Protein 3H36 (pdb70)

Solvent-accessible surface area: 5324 Å² total

Nearest PDB structures (foldseek):
  3h36-assembly1_A  TM=1.013E+00  e=1.822E-08  Streptococcus mutans
  4nbq-assembly1_A  TM=8.374E-01  e=3.810E-01  Coxiella burnetii RSA 493
  3gcm-assembly1_A  TM=8.104E-01  e=9.811E-01  Escherichia coli O139:H28 str. E24377A
  3cdi-assembly1_A  TM=7.714E-01  e=8.778E-01  Escherichia coli
  3h1c-assembly1_C  TM=7.271E-01  e=8.778E-01  Escherichia coli

Organism: Streptococcus mutans serotype c (strain ATCC 700610 / UA159) (NCBI:txid210007)

Foldseek 3Di:
DADVVLLCVCCVPPVVQLLVLCPPPPVVSSVVSNVVSLVVQVVVLCVVCVPPPCSVVNVNSVVSSVVNVVNNVVVD

Secondary structure (DSSP, 8-state):
---HHHHHHHHHHHHHHHHHHHH-SSHHHHHHHHHHHHHHHHHHHHHHHTT-TTTTT--HHHHHHH--HHHHHHH-

Radius of gyration: 12.88 Å; Cα contacts (8 Å, |Δi|>4): 53; chains: 1; bounding box: 34×19×36 Å

B-factor: mean 25.85, std 9.97, range [13.21, 73.28]

InterPro domains:
  IPR001247 Exoribonuclease, phosphorolytic domain 1 [PF01138] (13-142)
  IPR001247 Exoribonuclease, phosphorolytic domain 1 [PF01138] (326-459)
  IPR003029 S1 domain [PF00575] (622-693)
  IPR003029 S1 domain [PS50126] (625-693)
  IPR003029 S1 domain [SM00316] (623-693)
  IPR004087 K Homology domain [SM00322] (555-620)
  IPR004088 K Homology domain, type 1 [PF00013] (560-615)
  IPR012162 Polyribonucleotide nucleotidyltransferase [MF_01595] (2-696)
  IPR012162 Polyribonucleotide nucleotidyltransferase [PIRSF005499] (7-715)
  IPR012162 Polyribonucleotide nucleotidyltransferase [PTHR11252] (7-716)
  IPR012162 Polyribonucleotide nucleotidyltransferase [TIGR03591] (10-694)
  IPR012340 Nucleic acid-binding, OB-fold [G3DSA:2.40.50.140] (625-695)
  IPR012340 Nucleic acid-binding, OB-fold [SSF50249] (614-697)
  IPR015847 Exoribonuclease, phosphorolytic domain 2 [PF03725] (145-209)
  IPR015847 Exoribonuclease, phosphorolytic domain 2 [PF03725] (463-532)
  IPR015848 Polyribonucleotide nucleotidyltransferase, RNA-binding domain [PF03726] (240-323)
  IPR020568 Ribosomal protein uS5 domain 2-type superfamily [SSF54211] (10-142)
  IPR020568 Ribosomal protein uS5 domain 2-type superfamily [SSF54211] (297-490)
  IPR027408 PNPase/RNase PH domain superfamily [G3DSA:3.30.230.70] (3-233)
  IPR027408 PNPase/RNase PH domain superfamily [G3DSA:3.30.230.70] (234-552)

Structure (mmCIF, N/CA/C/O backbone):
data_3H36
#
_entry.id   3H36
#
_cell.length_a   59.312
_cell.length_b   59.312
_cell.length_c   93.090
_cell.angle_alpha   90.000
_cell.angle_beta   90.000
_cell.angle_gamma   120.000
#
_symmetry.space_group_name_H-M   'P 61 2 2'
#
loop_
_entity.id
_entity.type
_entity.pdbx_description
1 polymer 'Polyribonucleotide nucleotidyltransferase'
2 non-polymer 'CALCIUM ION'
3 non-polymer 1,2-ETHANEDIOL
4 water water
#
loop_
_atom_site.group_PDB
_atom_site.id
_atom_site.type_symbol
_atom_site.label_atom_id
_atom_site.label_alt_id
_atom_site.label_comp_id
_atom_site.label_asym_id
_atom_site.label_entity_id
_atom_site.label_seq_id
_atom_site.pdbx_PDB_ins_code
_atom_site.Cartn_x
_atom_site.Cartn_y
_atom_site.Cartn_z
_atom_site.occupancy
_atom_site.B_iso_or_equiv
_atom_site.auth_seq_id
_atom_site.auth_comp_id
_atom_site.auth_asym_id
_atom_site.auth_atom_id
_atom_site.pdbx_PDB_model_num
ATOM 1 N N . GLN A 1 8 ? 13.610 32.945 -13.486 1.00 39.18 235 GLN A N 1
ATOM 2 C CA . GLN A 1 8 ? 13.873 34.149 -12.632 1.00 38.29 235 GLN A CA 1
ATOM 3 C C . GLN A 1 8 ? 15.293 33.943 -12.037 1.00 36.10 235 GLN A C 1
ATOM 4 O O . GLN A 1 8 ? 16.332 34.417 -12.602 1.00 37.98 235 GLN A O 1
ATOM 10 N N . VAL A 1 9 ? 15.372 33.144 -10.991 1.00 31.45 236 VAL A N 1
ATOM 11 C CA . VAL A 1 9 ? 16.678 32.862 -10.404 1.00 27.44 236 VAL A CA 1
ATOM 12 C C . VAL A 1 9 ? 17.284 31.587 -10.984 1.00 24.56 236 VAL A C 1
ATOM 13 O O . VAL A 1 9 ? 16.568 30.693 -11.456 1.00 22.27 236 VAL A O 1
ATOM 17 N N . ASP A 1 10 ? 18.614 31.527 -10.995 1.00 21.93 237 ASP A N 1
ATOM 18 C CA . ASP A 1 10 ? 19.310 30.365 -11.462 1.00 20.63 237 ASP A CA 1
ATOM 19 C C . ASP A 1 10 ? 18.972 29.165 -10.557 1.00 18.68 237 ASP A C 1
ATOM 20 O O . ASP A 1 10 ? 19.096 29.252 -9.353 1.00 19.06 237 ASP A O 1
ATOM 25 N N . ALA A 1 11 ? 18.496 28.065 -11.139 1.00 16.46 238 ALA A N 1
ATOM 26 C CA . ALA A 1 11 ? 18.029 26.946 -10.341 1.00 15.87 238 ALA A CA 1
ATOM 27 C C . ALA A 1 11 ? 19.150 26.308 -9.509 1.00 15.85 238 ALA A C 1
ATOM 28 O O . ALA A 1 11 ? 18.898 25.769 -8.438 1.00 15.52 238 ALA A O 1
ATOM 30 N N . ASP A 1 12 ? 20.375 26.338 -10.026 1.00 16.93 239 ASP A N 1
ATOM 31 C CA . ASP A 1 12 ? 21.533 25.748 -9.288 1.00 17.97 239 ASP A CA 1
ATOM 32 C C . ASP A 1 12 ? 21.905 26.572 -8.092 1.00 18.15 239 ASP A C 1
ATOM 33 O O . ASP A 1 12 ? 22.157 26.052 -7.017 1.00 19.11 239 ASP A O 1
ATOM 38 N N . LEU A 1 13 ? 21.878 27.883 -8.265 1.00 18.75 240 LEU A N 1
ATOM 39 C CA . LEU A 1 13 ? 22.123 28.821 -7.179 1.00 20.25 240 LEU A CA 1
ATOM 40 C C . LEU A 1 13 ? 21.069 28.668 -6.103 1.00 19.78 240 LEU A C 1
ATOM 41 O O . LEU A 1 13 ? 21.380 28.614 -4.899 1.00 19.97 240 LEU A O 1
ATOM 46 N N . GLN A 1 14 ? 19.811 28.505 -6.512 1.00 17.56 241 GLN A N 1
ATOM 47 C CA . GLN A 1 14 ? 18.750 28.280 -5.560 1.00 17.11 241 GLN A CA 1
ATOM 48 C C . GLN A 1 14 ? 18.926 26.990 -4.771 1.00 16.64 241 GLN A C 1
ATOM 49 O O . GLN A 1 14 ? 18.830 26.960 -3.534 1.00 15.57 241 GLN A O 1
ATOM 55 N N . ALA A 1 15 ? 19.252 25.913 -5.474 1.00 15.63 242 ALA A N 1
ATOM 56 C CA . ALA A 1 15 ? 19.443 24.611 -4.796 1.00 15.09 242 ALA A CA 1
ATOM 57 C C . ALA A 1 15 ? 20.606 24.673 -3.793 1.00 14.95 242 ALA A C 1
ATOM 58 O O . ALA A 1 15 ? 20.530 24.118 -2.708 1.00 15.77 242 ALA A O 1
ATOM 60 N N . GLU A 1 16 ? 21.651 25.378 -4.175 1.00 16.26 243 GLU A N 1
ATOM 61 C CA . GLU A 1 16 ? 22.878 25.434 -3.355 1.00 18.99 243 GLU A CA 1
ATOM 62 C C . GLU A 1 16 ? 22.581 26.200 -2.070 1.00 18.12 243 GLU A C 1
ATOM 63 O O . GLU A 1 16 ? 22.882 25.742 -0.959 1.00 17.56 243 GLU A O 1
ATOM 69 N N . ILE A 1 17 ? 21.934 27.357 -2.199 1.00 18.49 244 ILE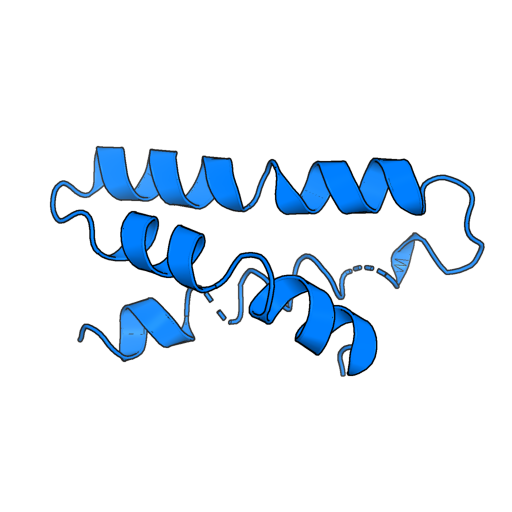 A N 1
ATOM 70 C CA . ILE A 1 17 ? 21.662 28.183 -1.023 1.00 18.55 244 ILE A CA 1
ATOM 71 C C . ILE A 1 17 ? 20.572 27.601 -0.128 1.00 18.86 244 ILE A C 1
ATOM 72 O O . ILE A 1 17 ? 20.688 27.588 1.089 1.00 19.02 244 ILE A O 1
ATOM 77 N N . VAL A 1 18 ? 19.485 27.142 -0.730 1.00 18.79 245 VAL A N 1
ATOM 78 C CA . VAL A 1 18 ? 18.453 26.475 0.043 1.00 19.46 245 VAL A CA 1
ATOM 79 C C . VAL A 1 18 ? 19.023 25.264 0.809 1.00 19.94 245 VAL A C 1
ATOM 80 O O . VAL A 1 18 ? 18.760 25.080 2.023 1.00 19.70 245 VAL A O 1
ATOM 84 N N . GLY A 1 19 ? 19.815 24.459 0.116 1.00 20.40 246 GLY A N 1
ATOM 85 C CA . GLY A 1 19 ? 20.386 23.250 0.678 1.00 20.55 246 GLY A CA 1
ATOM 86 C C . GLY A 1 19 ? 21.266 23.522 1.889 1.00 21.18 246 GLY A C 1
ATOM 87 O O . GLY A 1 19 ? 21.158 22.838 2.912 1.00 22.33 246 GLY A O 1
ATOM 88 N N A LYS A 1 20 ? 22.160 24.494 1.747 0.50 20.85 247 LYS A N 1
ATOM 89 N N B LYS A 1 20 ? 22.134 24.517 1.785 0.50 20.15 247 LYS A N 1
ATOM 90 C CA A LYS A 1 20 ? 23.103 24.844 2.792 0.50 21.47 247 LYS A CA 1
ATOM 91 C CA B LYS A 1 20 ? 23.079 24.788 2.849 0.50 20.18 247 LYS A CA 1
ATOM 92 C C A LYS A 1 20 ? 22.447 25.593 3.959 0.50 20.76 247 LYS A C 1
ATOM 93 C C B LYS A 1 20 ? 22.572 25.715 3.948 0.50 20.10 247 LYS A C 1
ATOM 94 O O A LYS A 1 20 ? 22.723 25.293 5.119 0.50 21.07 247 LYS A O 1
ATOM 95 O O B LYS A 1 20 ? 23.131 25.711 5.055 0.50 19.84 247 LYS A O 1
ATOM 106 N N . TYR A 1 21 ? 21.583 26.562 3.653 1.00 19.14 248 TYR A N 1
ATOM 107 C CA . TYR A 1 21 ? 21.220 27.619 4.602 1.00 18.87 248 TYR A CA 1
ATOM 108 C C . TYR A 1 21 ? 19.787 27.691 5.013 1.00 19.07 248 TYR A C 1
ATOM 109 O O . TYR A 1 21 ? 19.445 28.493 5.881 1.00 19.37 248 TYR A O 1
ATOM 118 N N . ASN A 1 22 ? 18.892 26.919 4.383 1.00 19.72 249 ASN A N 1
ATOM 119 C CA . ASN A 1 22 ? 17.487 27.079 4.731 1.00 20.11 249 ASN A CA 1
ATOM 120 C C . ASN A 1 22 ? 17.201 26.763 6.217 1.00 19.72 249 ASN A C 1
ATOM 121 O O . ASN A 1 22 ? 16.439 27.470 6.860 1.00 19.04 249 ASN A O 1
ATOM 126 N N . ALA A 1 23 ? 17.797 25.703 6.745 1.00 18.16 250 ALA A N 1
ATOM 127 C CA . ALA A 1 23 ? 17.535 25.308 8.135 1.00 18.90 250 ALA A CA 1
ATOM 128 C C . ALA A 1 23 ? 17.961 26.446 9.083 1.00 18.34 250 ALA A C 1
ATOM 129 O O . ALA A 1 23 ? 17.246 26.790 10.039 1.00 18.40 250 ALA A O 1
ATOM 131 N N . ASP A 1 24 ? 19.089 27.077 8.778 1.00 18.64 251 ASP A N 1
ATOM 132 C CA . ASP A 1 24 ? 19.598 28.202 9.601 1.00 18.97 251 ASP A CA 1
ATOM 133 C C . ASP A 1 24 ? 18.683 29.411 9.519 1.00 18.50 251 ASP A C 1
ATOM 134 O O . ASP A 1 24 ? 18.388 30.050 10.537 1.00 17.81 251 ASP A O 1
ATOM 139 N N . LEU A 1 25 ? 18.248 29.764 8.297 1.00 17.39 252 LEU A N 1
ATOM 140 C CA . LEU A 1 25 ? 17.331 30.883 8.148 1.00 18.79 252 LEU A CA 1
ATOM 141 C C . LEU A 1 25 ? 16.022 30.560 8.851 1.00 18.69 252 LEU A C 1
ATOM 142 O O . LEU A 1 25 ? 15.426 31.418 9.515 1.00 17.60 252 LEU A O 1
ATOM 147 N N . GLN A 1 26 ? 15.557 29.310 8.732 1.00 18.50 253 GLN A N 1
ATOM 148 C CA . GLN A 1 26 ? 14.357 28.920 9.463 1.00 20.00 253 GLN A CA 1
ATOM 149 C C . GLN A 1 26 ? 14.476 29.124 10.983 1.00 18.94 253 GLN A C 1
ATOM 150 O O . GLN A 1 26 ? 13.572 29.652 11.609 1.00 16.92 253 GLN A O 1
ATOM 156 N N . LYS A 1 27 ? 15.592 28.699 11.571 1.00 18.95 254 LYS A N 1
ATOM 157 C CA . LYS A 1 27 ? 15.788 28.846 13.005 1.00 17.83 254 LYS A CA 1
ATOM 158 C C . LYS A 1 27 ? 15.753 30.326 13.384 1.00 17.10 254 LYS A C 1
ATOM 159 O O . LYS A 1 27 ? 15.135 30.720 14.370 1.00 17.98 254 LYS A O 1
ATOM 165 N N . ALA A 1 28 ? 16.442 31.147 12.593 1.00 16.38 255 ALA A N 1
ATOM 166 C CA . ALA A 1 28 ? 16.461 32.595 12.829 1.00 16.52 255 ALA A CA 1
ATOM 167 C C . ALA A 1 28 ? 15.046 33.180 12.827 1.00 16.32 255 ALA A C 1
ATOM 168 O O . ALA A 1 28 ? 14.697 34.000 13.693 1.00 17.67 255 ALA A O 1
ATOM 170 N N . VAL A 1 29 ? 14.226 32.809 11.825 1.00 16.05 256 VAL A N 1
ATOM 171 C CA . VAL A 1 29 ? 12.868 33.311 11.715 1.00 16.48 256 VAL A CA 1
ATOM 172 C C . VAL A 1 29 ? 11.991 32.819 12.852 1.00 17.51 256 VAL A C 1
ATOM 173 O O . VAL A 1 29 ? 1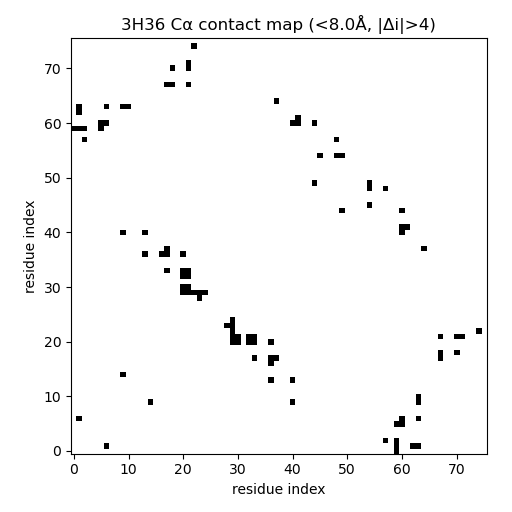1.069 33.522 13.329 1.00 18.23 256 VAL A O 1
ATOM 177 N N . GLN A 1 30 ? 12.287 31.618 13.328 1.00 17.95 257 GLN A N 1
ATOM 178 C CA . GLN A 1 30 ? 11.505 30.973 14.402 1.00 18.20 257 GLN A CA 1
ATOM 179 C C . GLN A 1 30 ? 11.725 31.536 15.802 1.00 17.60 257 GLN A C 1
ATOM 180 O O . GLN A 1 30 ? 10.961 31.259 16.707 1.00 17.70 257 GLN A O 1
ATOM 186 N N . ILE A 1 31 ? 12.796 32.300 15.993 1.00 16.84 258 ILE A N 1
ATOM 187 C CA . ILE A 1 31 ? 13.022 32.976 17.259 1.00 15.48 258 ILE A CA 1
ATOM 188 C C . ILE A 1 31 ? 11.862 33.938 17.503 1.00 17.45 258 ILE A C 1
ATOM 189 O O . ILE A 1 31 ? 11.563 34.770 16.629 1.00 17.09 258 ILE A O 1
ATOM 194 N N . GLU A 1 32 ? 11.183 33.805 18.642 1.00 16.45 259 GLU A N 1
ATOM 195 C CA . GLU A 1 32 ? 9.986 34.569 18.946 1.00 18.06 259 GLU A CA 1
ATOM 196 C C . GLU A 1 32 ? 10.266 36.002 19.345 1.00 17.94 259 GLU A C 1
ATOM 197 O O . GLU A 1 32 ? 9.492 36.917 18.972 1.00 19.75 259 GLU A O 1
ATOM 203 N N . GLU A 1 33 ? 11.387 36.237 20.023 1.00 16.60 260 GLU A N 1
ATOM 204 C CA . GLU A 1 33 ? 11.768 37.590 20.422 1.00 16.32 260 GLU A CA 1
ATOM 205 C C . GLU A 1 33 ? 12.143 38.321 19.125 1.00 16.39 260 GLU A C 1
ATOM 206 O O . GLU A 1 33 ? 13.084 37.963 18.438 1.00 16.09 260 GLU A O 1
ATOM 212 N N . LYS A 1 34 ? 11.343 39.308 18.761 1.00 17.07 261 LYS A N 1
ATOM 213 C CA . LYS A 1 34 ? 11.394 39.833 17.379 1.00 18.21 261 LYS A CA 1
ATOM 214 C C . LYS A 1 34 ? 12.671 40.590 17.034 1.00 17.40 261 LYS A C 1
ATOM 215 O O . LYS A 1 34 ? 13.144 40.506 15.911 1.00 17.02 261 LYS A O 1
ATOM 221 N N . LYS A 1 35 ? 13.269 41.252 18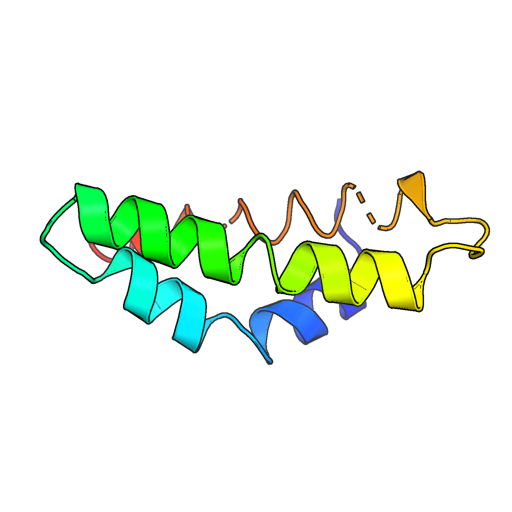.016 1.00 17.52 262 LYS A N 1
ATOM 222 C CA . LYS A 1 35 ? 14.557 41.937 17.769 1.00 18.28 262 LYS A CA 1
ATOM 223 C C . LYS A 1 35 ? 15.666 40.919 17.486 1.00 17.11 262 LYS A C 1
ATOM 224 O O . LYS A 1 35 ? 16.427 41.062 16.509 1.00 17.30 262 LYS A O 1
ATOM 230 N N . ALA A 1 36 ? 15.758 39.892 18.334 1.00 16.12 263 ALA A N 1
ATOM 231 C CA . ALA A 1 36 ? 16.761 38.862 18.162 1.00 16.22 263 ALA A CA 1
ATOM 232 C C . ALA A 1 36 ? 16.534 38.126 16.877 1.00 16.29 263 ALA A C 1
ATOM 233 O O . ALA A 1 36 ? 17.492 37.799 16.170 1.00 16.06 263 ALA A O 1
ATOM 235 N N . SER A 1 37 ? 15.268 37.864 16.543 1.00 15.64 264 SER A N 1
ATOM 236 C CA . SER A 1 37 ? 14.975 37.213 15.251 1.00 15.38 264 SER A CA 1
ATOM 237 C C . SER A 1 37 ? 15.441 38.052 14.055 1.00 15.32 264 SER A C 1
ATOM 238 O O . SER A 1 37 ? 16.018 37.558 13.101 1.00 15.47 264 SER A O 1
ATOM 241 N N . GLU A 1 38 ? 15.192 39.337 14.117 1.00 15.75 265 GLU A N 1
ATOM 242 C CA . GLU A 1 38 ? 15.611 40.243 13.055 1.00 16.28 265 GLU A CA 1
ATOM 243 C C . GLU A 1 38 ? 17.125 40.237 12.936 1.00 17.53 265 GLU A C 1
ATOM 244 O O . GLU A 1 38 ? 17.645 40.105 11.814 1.00 17.81 265 GLU A O 1
ATOM 250 N N . ILE A 1 39 ? 17.823 40.335 14.064 1.00 16.27 266 ILE A N 1
ATOM 251 C CA . ILE A 1 39 ? 19.301 40.302 14.076 1.00 17.32 266 ILE A CA 1
ATOM 252 C C . ILE A 1 39 ? 19.841 38.984 13.503 1.00 16.86 266 ILE A C 1
ATOM 253 O O . ILE A 1 39 ? 20.796 38.981 12.678 1.00 17.26 266 ILE A O 1
ATOM 258 N N . ALA A 1 40 ? 19.222 37.881 13.916 1.00 15.95 267 ALA A N 1
ATOM 259 C CA . ALA A 1 40 ? 19.651 36.534 13.513 1.00 15.87 267 ALA A CA 1
ATOM 260 C C . ALA A 1 40 ? 19.419 36.344 12.009 1.00 16.21 267 ALA A C 1
ATOM 261 O O . ALA A 1 40 ? 20.274 35.821 11.290 1.00 16.75 267 ALA A O 1
ATOM 263 N N . THR A 1 41 ? 18.271 36.786 11.517 1.00 16.40 268 THR A N 1
ATOM 264 C CA . THR A 1 41 ? 17.928 36.604 10.105 1.00 17.29 268 THR A CA 1
ATOM 265 C C . THR A 1 41 ? 18.870 37.427 9.251 1.00 17.66 268 THR A C 1
ATOM 266 O O . THR A 1 41 ? 19.428 36.952 8.235 1.00 17.50 268 THR A O 1
ATOM 270 N N . GLU A 1 42 ? 19.138 38.635 9.684 1.00 17.35 269 GLU A N 1
ATOM 271 C CA . GLU A 1 42 ? 20.046 39.474 8.947 1.00 19.06 269 GLU A CA 1
ATOM 272 C C . GLU A 1 42 ? 21.462 38.888 8.938 1.00 17.21 269 GLU A C 1
ATOM 273 O O . GLU A 1 42 ? 22.171 39.009 7.892 1.00 16.22 269 GLU A O 1
ATOM 279 N N . ALA A 1 43 ? 21.877 38.286 10.049 1.00 16.89 270 ALA A N 1
ATOM 280 C CA . ALA A 1 43 ? 23.214 37.669 10.122 1.00 16.52 270 ALA A CA 1
ATOM 281 C C . ALA A 1 43 ? 23.375 36.499 9.131 1.00 16.90 270 ALA A C 1
ATOM 282 O O . ALA A 1 43 ? 24.438 36.343 8.482 1.00 17.13 270 ALA A O 1
ATOM 284 N N . VAL A 1 44 ? 22.340 35.687 9.014 1.00 17.18 271 VAL A N 1
ATOM 285 C CA . VAL A 1 44 ? 22.338 34.585 8.047 1.00 16.75 271 VAL A CA 1
ATOM 286 C C . VAL A 1 44 ? 22.422 35.150 6.634 1.00 16.79 271 VAL A C 1
ATOM 287 O O . VAL A 1 44 ? 23.295 34.714 5.844 1.00 17.06 271 VAL A O 1
ATOM 291 N N . LYS A 1 45 ? 21.580 36.144 6.323 1.00 17.99 272 LYS A N 1
ATOM 292 C CA . LYS A 1 45 ? 21.602 36.751 4.996 1.00 17.97 272 LYS A CA 1
ATOM 293 C C . LYS A 1 45 ? 22.943 37.376 4.660 1.00 18.22 272 LYS A C 1
ATOM 294 O O . LYS A 1 45 ? 23.445 37.240 3.547 1.00 17.36 272 LYS A O 1
ATOM 300 N N A GLU A 1 46 ? 23.530 38.072 5.624 0.70 18.92 273 GLU A N 1
ATOM 301 N N B GLU A 1 46 ? 23.525 38.074 5.630 0.30 17.92 273 GLU A N 1
ATOM 302 C CA A GLU A 1 46 ? 24.808 38.728 5.401 0.70 19.58 273 GLU A CA 1
ATOM 303 C CA B GLU A 1 46 ? 24.798 38.736 5.414 0.30 17.76 273 GLU A CA 1
ATOM 304 C C A GLU A 1 46 ? 25.929 37.741 5.121 0.70 18.37 273 GLU A C 1
ATOM 305 C C B GLU A 1 46 ? 25.925 37.748 5.124 0.30 17.52 273 GLU A C 1
ATOM 306 O O A GLU A 1 46 ? 26.764 37.986 4.264 0.70 17.24 273 GLU A O 1
ATOM 307 O O B GLU A 1 46 ? 26.774 38.010 4.277 0.30 17.05 273 GLU A O 1
ATOM 318 N N . HIS A 1 47 ? 25.933 36.624 5.835 1.00 17.09 274 HIS A N 1
ATOM 319 C CA . HIS A 1 47 ? 26.917 35.574 5.602 1.00 17.22 274 HIS A CA 1
ATOM 320 C C . HIS A 1 47 ? 26.807 35.009 4.187 1.00 16.52 274 HIS A C 1
ATOM 321 O O . HIS A 1 47 ? 27.789 34.875 3.481 1.00 16.40 274 HIS A O 1
ATOM 328 N N . VAL A 1 48 ? 25.593 34.670 3.795 1.00 15.14 275 VAL A N 1
ATOM 329 C CA . VAL A 1 48 ? 25.361 34.058 2.473 1.00 16.31 275 VAL A CA 1
ATOM 330 C C . VAL A 1 48 ? 25.777 35.070 1.380 1.00 16.15 275 VAL A C 1
ATOM 331 O O . VAL A 1 48 ? 26.492 34.720 0.420 1.00 15.62 275 VAL A O 1
ATOM 335 N N . THR A 1 49 ? 25.373 36.323 1.541 1.00 16.58 276 THR A N 1
ATOM 336 C CA . THR A 1 49 ? 25.714 37.358 0.569 1.00 16.83 276 THR A CA 1
ATOM 337 C C . THR A 1 49 ? 27.236 37.517 0.428 1.00 16.84 276 THR A C 1
ATOM 338 O O . THR A 1 49 ? 27.782 37.522 -0.661 1.00 16.73 276 THR A O 1
ATOM 342 N N . ALA A 1 50 ? 27.930 37.541 1.553 1.00 16.07 277 ALA A N 1
ATOM 343 C CA . ALA A 1 50 ? 29.371 37.656 1.561 1.00 16.20 277 ALA A CA 1
ATOM 344 C C . ALA A 1 50 ? 30.080 36.455 0.955 1.00 16.64 277 ALA A C 1
ATOM 345 O O . ALA A 1 50 ? 31.064 36.637 0.230 1.00 17.78 277 ALA A O 1
ATOM 347 N N . GLU A 1 51 ? 29.578 35.247 1.199 1.00 16.96 278 GLU A N 1
ATOM 348 C CA . GLU A 1 51 ? 30.130 34.018 0.632 1.00 18.57 278 GLU A CA 1
ATOM 349 C C . GLU A 1 51 ? 30.098 34.102 -0.893 1.00 17.66 278 GLU A C 1
ATOM 350 O O . GLU A 1 51 ? 31.115 33.854 -1.579 1.00 17.22 278 GLU A O 1
ATOM 356 N N . TYR A 1 52 ? 28.932 34.451 -1.448 1.00 17.66 279 TYR A N 1
ATOM 357 C CA . TYR A 1 52 ? 28.761 34.571 -2.888 1.00 18.15 279 TYR A CA 1
ATOM 358 C C . TYR A 1 52 ? 29.509 35.763 -3.530 1.00 18.34 279 TYR A C 1
ATOM 359 O O . TYR A 1 52 ? 30.108 35.643 -4.619 1.00 19.30 279 TYR A O 1
ATOM 368 N N . GLU A 1 53 ? 29.532 36.888 -2.826 1.00 18.21 280 GLU A N 1
ATOM 369 C CA . GLU A 1 53 ? 30.314 38.028 -3.268 1.00 19.53 280 GLU A CA 1
ATOM 370 C C . GLU A 1 53 ? 31.800 37.658 -3.389 1.00 19.64 280 GLU A C 1
ATOM 371 O O . GLU A 1 53 ? 32.424 37.939 -4.390 1.00 20.33 280 GLU A O 1
ATOM 377 N N . GLU A 1 54 ? 32.343 36.981 -2.391 1.00 20.74 281 GLU A N 1
ATOM 378 C CA . GLU A 1 54 ? 33.736 36.528 -2.420 1.00 21.46 281 GLU A CA 1
ATOM 379 C C . GLU A 1 54 ? 33.946 35.555 -3.558 1.00 22.83 281 GLU A C 1
ATOM 380 O O . GLU A 1 54 ? 34.913 35.678 -4.317 1.00 22.09 281 GLU A O 1
ATOM 386 N N . ARG A 1 55 ? 33.045 34.587 -3.706 1.00 24.24 282 ARG A N 1
ATOM 387 C CA . ARG A 1 55 ? 33.211 33.539 -4.727 1.00 26.14 282 ARG A CA 1
ATOM 388 C C . ARG A 1 55 ? 33.133 34.107 -6.142 1.00 25.67 282 ARG A C 1
ATOM 389 O O . ARG A 1 55 ? 33.945 33.738 -6.990 1.00 25.90 282 ARG A O 1
ATOM 397 N N . TYR A 1 56 ? 32.226 35.053 -6.383 1.00 25.74 283 TYR A N 1
ATOM 398 C CA . TYR A 1 56 ? 31.933 35.547 -7.747 1.00 25.81 283 TYR A CA 1
ATOM 399 C C . TYR A 1 56 ? 32.311 37.010 -7.994 1.00 25.72 283 TYR A C 1
ATOM 400 O O . TYR A 1 56 ? 31.810 37.635 -8.928 1.00 25.14 283 TYR A O 1
ATOM 409 N N . ALA A 1 57 ? 33.216 37.552 -7.180 1.00 25.82 284 ALA A N 1
ATOM 410 C CA . ALA A 1 57 ? 33.581 38.983 -7.260 1.00 26.39 284 ALA A CA 1
ATOM 411 C C . ALA A 1 57 ? 34.070 39.400 -8.653 1.00 27.17 284 ALA A C 1
ATOM 412 O O . ALA A 1 57 ? 33.771 40.488 -9.127 1.00 27.65 284 ALA A O 1
ATOM 414 N N . GLU A 1 58 ? 34.816 38.535 -9.304 1.00 27.49 285 GLU A N 1
ATOM 415 C CA . GLU A 1 58 ? 35.350 38.869 -10.634 1.00 28.82 285 GLU A CA 1
ATOM 416 C C . GLU A 1 58 ? 34.595 38.194 -11.794 1.00 28.54 285 GLU A C 1
ATOM 417 O O . GLU A 1 58 ? 34.961 38.359 -12.965 1.00 28.68 285 GLU A O 1
ATOM 423 N N . HIS A 1 59 ? 33.542 37.442 -11.493 1.00 28.15 286 HIS A N 1
ATOM 424 C CA . HIS A 1 59 ? 32.797 36.727 -12.529 1.00 27.99 286 HIS A CA 1
ATOM 425 C C . HIS A 1 59 ? 32.053 37.730 -13.419 1.00 27.96 286 HIS A C 1
ATOM 426 O O . HIS A 1 59 ? 31.653 38.801 -12.951 1.00 27.48 286 HIS A O 1
ATOM 433 N N . GLU A 1 60 ? 31.899 37.394 -14.704 1.00 27.68 287 GLU A N 1
ATOM 434 C CA . GLU A 1 60 ? 31.225 38.256 -15.668 1.00 27.51 287 GLU A CA 1
ATOM 435 C C . GLU A 1 60 ? 29.745 38.423 -15.334 1.00 28.15 287 GLU A C 1
ATOM 436 O O . GLU A 1 60 ? 29.158 39.478 -15.574 1.00 28.43 287 GLU A O 1
ATOM 438 N N . GLU A 1 61 ? 29.141 37.409 -1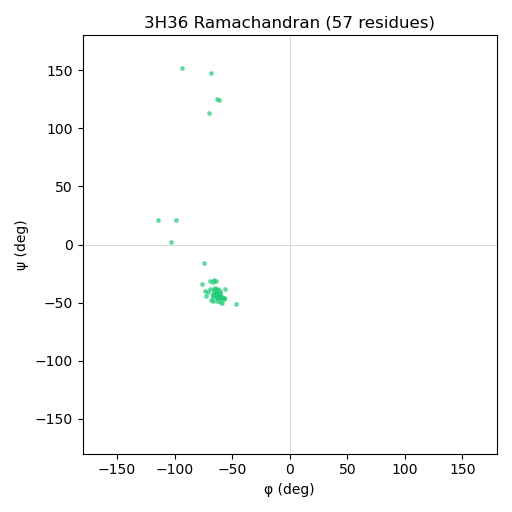4.730 1.00 28.16 288 GLU A N 1
ATOM 439 C CA . GLU A 1 61 ? 27.726 37.491 -14.383 1.00 28.85 288 GLU A CA 1
ATOM 440 C C . GLU A 1 61 ? 27.498 37.876 -12.910 1.00 28.17 288 GLU A C 1
ATOM 441 O O . GLU A 1 61 ? 26.409 37.690 -12.382 1.00 27.78 288 GLU A O 1
ATOM 447 N N . HIS A 1 62 ? 28.505 38.489 -12.298 1.00 28.41 289 HIS A N 1
ATOM 448 C CA . HIS A 1 62 ? 28.455 38.895 -10.895 1.00 28.11 289 HIS A CA 1
ATOM 449 C C . HIS A 1 62 ? 27.165 39.613 -10.535 1.00 28.81 289 HIS A C 1
ATOM 450 O O . HIS A 1 62 ? 26.515 39.250 -9.550 1.00 28.14 289 HIS A O 1
ATOM 457 N N . ASP A 1 63 ? 26.788 40.634 -11.293 1.00 28.55 290 ASP A N 1
ATOM 458 C CA . ASP A 1 63 ? 25.625 41.419 -10.883 1.00 29.18 290 ASP A CA 1
AT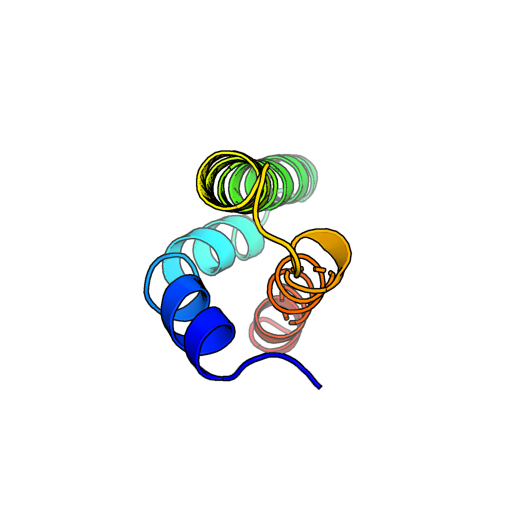OM 459 C C . ASP A 1 63 ? 24.348 40.589 -10.882 1.00 28.62 290 ASP A C 1
ATOM 460 O O . ASP A 1 63 ? 23.529 40.694 -9.962 1.00 28.10 290 ASP A O 1
ATOM 465 N N . ARG A 1 64 ? 24.189 39.769 -11.923 1.00 28.47 291 ARG A N 1
ATOM 466 C CA . ARG A 1 64 ? 23.035 38.896 -12.031 1.00 28.12 291 ARG A CA 1
ATOM 467 C C . ARG A 1 64 ? 22.997 37.865 -10.891 1.00 26.89 291 ARG A C 1
ATOM 468 O O . ARG A 1 64 ? 21.957 37.639 -10.294 1.00 26.69 291 ARG A O 1
ATOM 476 N N . ILE A 1 65 ? 24.137 37.244 -10.628 1.00 25.34 292 ILE A N 1
ATOM 477 C CA . ILE A 1 65 ? 24.289 36.302 -9.523 1.00 25.08 292 ILE A CA 1
ATOM 478 C C . ILE A 1 65 ? 23.892 36.959 -8.200 1.00 23.68 292 ILE A C 1
ATOM 479 O O . ILE A 1 65 ? 23.144 36.386 -7.423 1.00 23.53 292 ILE A O 1
ATOM 492 N N A ARG A 1 67 ? 22.004 39.534 -7.615 0.50 22.71 294 ARG A N 1
ATOM 493 N N B ARG A 1 67 ? 22.018 39.527 -7.622 0.50 22.78 294 ARG A N 1
ATOM 494 C CA A ARG A 1 67 ? 20.553 39.773 -7.557 0.50 23.06 294 ARG A CA 1
ATOM 495 C CA B ARG A 1 67 ? 20.577 39.794 -7.593 0.50 23.20 294 ARG A CA 1
ATOM 496 C C A ARG A 1 67 ? 19.792 38.493 -7.271 0.50 22.32 294 ARG A C 1
ATOM 497 C C B ARG A 1 67 ? 19.774 38.520 -7.326 0.50 22.34 294 ARG A C 1
ATOM 498 O O A ARG A 1 67 ? 18.838 38.489 -6.484 0.50 22.93 294 ARG A O 1
ATOM 499 O O B ARG A 1 67 ? 18.777 38.550 -6.603 0.50 22.83 294 ARG A O 1
ATOM 514 N N . ASP A 1 68 ? 20.224 37.408 -7.899 1.00 21.64 295 ASP A N 1
ATOM 515 C CA . ASP A 1 68 ? 19.639 36.091 -7.635 1.00 21.36 295 ASP A CA 1
ATOM 516 C C . ASP A 1 68 ? 19.825 35.693 -6.141 1.00 19.87 295 ASP A C 1
ATOM 517 O O . ASP A 1 68 ? 18.914 35.167 -5.518 1.00 19.89 295 ASP A O 1
ATOM 522 N N . VAL A 1 69 ? 21.019 35.902 -5.585 1.00 20.01 296 VAL A N 1
ATOM 523 C CA . VAL A 1 69 ? 21.265 35.541 -4.184 1.00 19.27 296 VAL A CA 1
ATOM 524 C C . VAL A 1 69 ? 20.286 36.333 -3.286 1.00 20.49 296 VAL A C 1
ATOM 525 O O . VAL A 1 69 ? 19.671 35.777 -2.399 1.00 20.78 296 VAL A O 1
ATOM 529 N N . ALA A 1 70 ? 20.149 37.635 -3.531 1.00 20.68 297 ALA A N 1
ATOM 530 C CA . ALA A 1 70 ? 19.256 38.489 -2.754 1.00 20.97 297 ALA A CA 1
ATOM 531 C C . ALA A 1 70 ? 17.798 38.001 -2.852 1.00 20.90 297 ALA A C 1
ATOM 532 O O . ALA A 1 70 ? 17.097 37.911 -1.831 1.00 20.93 297 ALA A O 1
ATOM 534 N N A GLU A 1 71 ? 17.364 37.629 -4.055 0.50 21.26 298 GLU A N 1
ATOM 535 N N B GLU A 1 71 ? 17.393 37.648 -4.072 0.50 20.90 298 GLU A N 1
ATOM 536 C CA A GLU A 1 71 ? 15.990 37.135 -4.271 0.50 21.06 298 GLU A CA 1
ATOM 537 C CA B GLU A 1 71 ? 16.058 37.108 -4.359 0.50 20.34 298 GLU A CA 1
ATOM 538 C C A GLU A 1 71 ? 15.730 35.785 -3.619 0.50 20.71 298 GLU A C 1
ATOM 539 C C B GLU A 1 71 ? 15.780 35.841 -3.591 0.50 20.36 298 GLU A C 1
ATOM 540 O O A GLU A 1 71 ? 14.656 35.530 -3.072 0.50 20.98 298 GLU A O 1
ATOM 541 O O B GLU A 1 71 ? 14.752 35.713 -2.936 0.50 20.86 298 GLU A O 1
ATOM 552 N N . ILE A 1 72 ? 16.705 34.896 -3.703 1.00 20.00 299 ILE A N 1
ATOM 553 C CA . ILE A 1 72 ? 16.601 33.594 -3.073 1.00 19.67 299 ILE A CA 1
ATOM 554 C C . ILE A 1 72 ? 16.452 33.763 -1.574 1.00 18.99 299 ILE A C 1
ATOM 555 O O . ILE A 1 72 ? 15.583 33.107 -0.950 1.00 19.22 299 ILE A O 1
ATOM 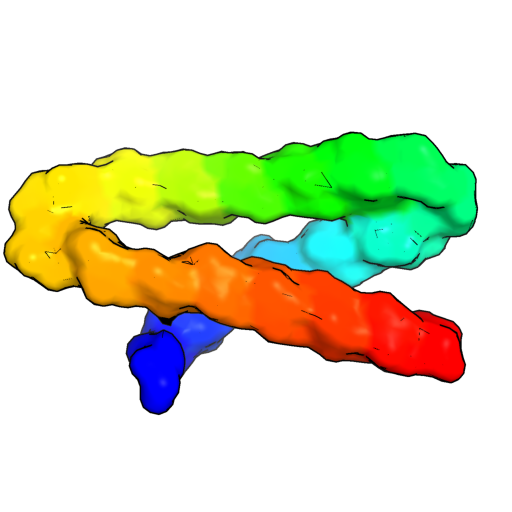560 N N . LEU A 1 73 ? 17.299 34.628 -0.986 1.00 19.80 300 LEU A N 1
ATOM 561 C CA . LEU A 1 73 ? 17.263 34.853 0.468 1.00 19.65 300 LEU A CA 1
ATOM 562 C C . LEU A 1 73 ? 15.899 35.456 0.906 1.00 19.08 300 LEU A C 1
ATOM 563 O O . LEU A 1 73 ? 15.312 34.984 1.893 1.00 19.01 300 LEU A O 1
ATOM 568 N N . GLU A 1 74 ? 15.399 36.432 0.162 1.00 19.55 301 GLU A N 1
ATOM 569 C CA . GLU A 1 74 ? 14.115 37.037 0.502 1.00 19.97 301 GLU A CA 1
ATOM 570 C C . GLU A 1 74 ? 12.968 36.023 0.345 1.00 20.00 301 GLU A C 1
ATOM 571 O O . GLU A 1 74 ? 12.019 36.038 1.134 1.00 20.73 301 GLU A O 1
ATOM 577 N N A GLN A 1 75 ? 13.036 35.170 -0.675 0.50 20.54 302 GLN A N 1
ATOM 578 N N B GLN A 1 75 ? 13.053 35.184 -0.680 0.50 20.20 302 GLN A N 1
ATOM 579 C CA A GLN A 1 75 ? 11.988 34.169 -0.851 0.50 20.49 302 GLN A CA 1
ATOM 580 C CA B GLN A 1 75 ? 12.046 34.164 -0.908 0.50 19.89 302 GLN A CA 1
ATOM 581 C C A GLN A 1 75 ? 12.034 33.133 0.263 0.50 20.24 302 GLN A C 1
ATOM 582 C C B GLN A 1 75 ? 12.048 33.132 0.222 0.50 19.90 302 GLN A C 1
ATOM 583 O O A GLN A 1 75 ? 10.978 32.694 0.749 0.50 19.79 302 GLN A O 1
ATOM 584 O O B GLN A 1 75 ? 10.976 32.707 0.683 0.50 19.49 302 GLN A O 1
ATOM 603 N N . GLU A 1 77 ? 13.059 33.633 3.355 1.00 19.31 304 GLU A N 1
ATOM 604 C CA . GLU A 1 77 ? 12.520 34.313 4.521 1.00 19.74 304 GLU A CA 1
ATOM 605 C C . GLU A 1 77 ? 10.997 34.375 4.435 1.00 18.93 304 GLU A C 1
ATOM 606 O O . GLU A 1 77 ? 10.318 34.047 5.401 1.00 19.76 304 GLU A O 1
ATOM 612 N N . HIS A 1 78 ? 10.463 34.761 3.273 1.00 19.81 305 HIS A N 1
ATOM 613 C CA . HIS A 1 78 ? 9.031 34.886 3.090 1.00 19.80 305 HIS A CA 1
A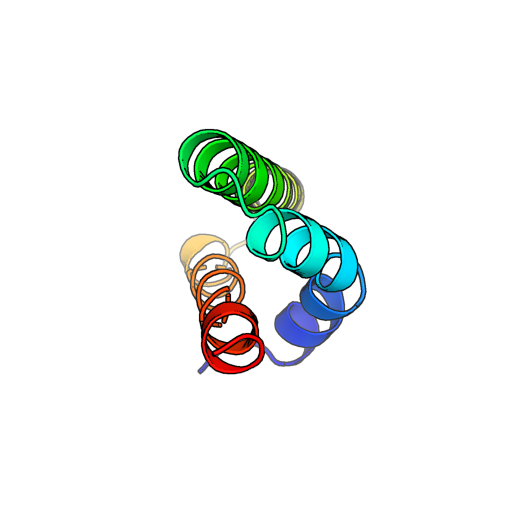TOM 614 C C . HIS A 1 78 ? 8.364 33.534 3.287 1.00 18.47 305 HIS A C 1
ATOM 615 O O . HIS A 1 78 ? 7.351 33.447 3.977 1.00 18.81 305 HIS A O 1
ATOM 622 N N . ALA A 1 79 ? 8.943 32.481 2.727 1.00 18.77 306 ALA A N 1
ATOM 623 C CA . ALA A 1 79 ? 8.362 31.143 2.845 1.00 18.91 306 ALA A CA 1
ATOM 624 C C . ALA A 1 79 ? 8.259 30.673 4.280 1.00 19.20 306 ALA A C 1
ATOM 625 O O . ALA A 1 79 ? 7.269 30.046 4.676 1.00 17.86 306 ALA A O 1
ATOM 627 N N . GLU A 1 80 ? 9.303 30.938 5.080 1.00 19.60 307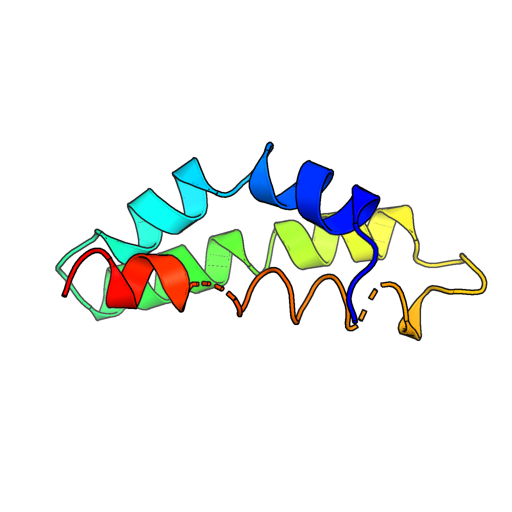 GLU A N 1
ATOM 628 C CA . GLU A 1 80 ? 9.271 30.534 6.477 1.00 21.10 307 GLU A CA 1
ATOM 629 C C . GLU A 1 80 ? 8.356 31.389 7.333 1.00 20.14 307 GLU A C 1
ATOM 630 O O . GLU A 1 80 ? 7.631 30.860 8.161 1.00 21.97 307 GLU A O 1
ATOM 636 N N . VAL A 1 81 ? 8.330 32.701 7.114 1.00 21.06 308 VAL A N 1
ATOM 637 C CA . VAL A 1 81 ? 7.414 33.560 7.855 1.00 22.69 308 VAL A CA 1
ATOM 638 C C . VAL A 1 81 ? 5.954 33.117 7.587 1.00 24.24 308 VAL A C 1
ATOM 639 O O . VAL A 1 81 ? 5.133 32.963 8.513 1.00 24.62 308 VAL A O 1
ATOM 643 N N . ARG A 1 82 ? 5.654 32.858 6.310 1.00 25.58 309 ARG A N 1
ATOM 644 C CA . ARG A 1 82 ? 4.331 32.367 5.883 1.00 27.78 309 ARG A CA 1
ATOM 645 C C . ARG A 1 82 ? 4.046 31.024 6.555 1.00 27.90 309 ARG A C 1
ATOM 646 O O . ARG A 1 82 ? 2.982 30.820 7.138 1.00 27.98 309 ARG A O 1
ATOM 654 N N . ARG A 1 83 ? 5.004 30.112 6.479 1.00 29.24 310 ARG A N 1
ATOM 655 C CA . ARG A 1 83 ? 4.846 28.766 6.997 1.00 30.12 310 ARG A CA 1
ATOM 656 C C . ARG A 1 83 ? 4.616 28.719 8.484 1.00 31.13 310 ARG A C 1
ATOM 657 O O . ARG A 1 83 ? 3.826 27.878 8.944 1.00 31.38 310 ARG A O 1
ATOM 665 N N A LEU A 1 84 ? 5.278 29.588 9.241 0.50 30.96 311 LEU A N 1
ATOM 666 N N B LEU A 1 84 ? 5.274 29.589 9.257 0.50 31.70 311 LEU A N 1
ATOM 667 C CA A LEU A 1 84 ? 5.027 29.645 10.671 0.50 31.04 311 LEU A CA 1
ATOM 668 C CA B LEU A 1 84 ? 4.992 29.624 10.696 0.50 32.38 311 LEU A CA 1
ATOM 669 C C A LEU A 1 84 ? 3.632 30.210 10.963 0.50 31.87 311 LEU A C 1
ATOM 670 C C B LEU A 1 84 ? 3.627 30.238 11.003 0.50 32.62 311 LEU A C 1
ATOM 671 O O A LEU A 1 84 ? 2.919 29.651 11.790 0.50 31.89 311 LEU A O 1
ATOM 672 O O B LEU A 1 84 ? 2.934 29.748 11.890 0.50 32.66 311 LEU A O 1
ATOM 681 N N . ILE A 1 85 ? 3.259 31.303 10.285 1.00 32.88 312 ILE A N 1
ATOM 682 C CA . ILE A 1 85 ? 1.860 31.870 10.332 1.00 32.96 312 ILE A CA 1
ATOM 683 C C . ILE A 1 85 ? 0.902 30.979 9.526 1.00 32.76 312 ILE A C 1
ATOM 684 O O . ILE A 1 85 ? 0.301 29.995 10.025 1.00 34.37 312 ILE A O 1
#

Sequence (76 aa):
QVDADLQAEIVGKKYNADLQKAVQIEEKKASEIATEAVKEEHVTAEYEERYAEHEEHDRIRRDVAEEILEQQEHAEVRRLLI

CATH classification: 1.10.10.400